Protein AF-A0A3M1GWW0-F1 (afdb_monomer)

Solvent-accessible surface area (backbone atoms only — not comparable to full-atom values): 7508 Å² total; per-residue (Å²): 137,82,85,78,81,79,84,78,88,74,95,78,90,85,82,88,85,83,90,79,97,69,92,70,87,66,77,75,69,77,70,66,80,86,62,72,43,78,48,75,49,86,64,48,75,67,89,39,38,36,40,37,42,35,30,28,28,17,87,56,77,44,70,43,71,60,86,59,65,44,54,100,58,103,58,77,72,40,79,53,49,65,37,97,84,33,59,78,46,61,73,39,65,22,23,68,89,46,28,82,48,53,42,30,32,30,42,38,81,74,74,37,91,93,112

Foldseek 3Di:
DDPPPPDDDDDDDDDDDDDDDDPPPPPPVPPDPQDKDKDWDDWDDDQQWIKIKIWIATQDWFFDADFDWDDPDPDDTDTFDFDPPFDHRGRDIHYNVTDMHMTIGNRCVVVNPDD

Nearest PDB structures (foldseek):
  4lmh-assembly3_C  TM=4.163E-01  e=8.393E-01  Shewanella oneidensis MR-1
  6ni2-assembly1_A  TM=4.317E-01  e=2.917E+00  Lama glama
  7nvm-assembly1_n  TM=4.857E-01  e=9.051E+00  Lama glama
  8b6l-assembly1_H  TM=2.510E-01  e=3.658E+00  Homo sapiens

Radius of gyration: 23.15 Å; Cα contacts (8 Å, |Δi|>4): 166; chains: 1; bounding box: 58×50×51 Å

Secondary structure (DSSP, 8-state):
------------------------------------EEEEPPPEESSSEEEEEEEEE-SS-EEE----EE-SSS---EEPPBPTTPPP-SSEEEBTT-EEEEEEEEHHHHH-TT-

Mean predicted aligned error: 13.23 Å

Sequence (115 aa):
MRCHSSVFPRNRVLGLALLGLAALTGACKDRAPNTPITLIQTPFDEGGRVTIVFTLRNPDTTHVDVEVQWATTEGPFVAASPTPDSPPTTGLTASPGGTVHRFIWDAMTDLGPGQ

pLDDT: mean 77.62, std 24.35, range [29.48, 97.81]

Structure (mmCIF, N/CA/C/O backbone):
data_AF-A0A3M1GWW0-F1
#
_entry.id   AF-A0A3M1GWW0-F1
#
loop_
_atom_site.group_PDB
_atom_site.id
_atom_site.type_symbol
_atom_site.label_atom_id
_atom_site.label_alt_id
_atom_site.label_comp_id
_atom_site.label_asym_id
_atom_site.label_entity_id
_atom_site.label_seq_id
_atom_site.pdbx_PDB_ins_code
_atom_site.Cartn_x
_atom_site.Cartn_y
_atom_site.Cartn_z
_atom_site.occupancy
_atom_site.B_iso_or_equiv
_atom_site.auth_seq_id
_atom_site.auth_comp_id
_atom_site.auth_asym_id
_atom_site.auth_atom_id
_atom_site.pdbx_PDB_model_num
ATOM 1 N N . MET A 1 1 ? 40.704 7.085 -18.275 1.00 37.34 1 MET A N 1
ATOM 2 C CA . MET A 1 1 ? 40.406 8.516 -18.501 1.00 37.34 1 MET A CA 1
ATOM 3 C C . MET A 1 1 ? 39.365 8.933 -17.478 1.00 37.34 1 MET A C 1
ATOM 5 O O . MET A 1 1 ? 38.270 8.392 -17.493 1.00 37.34 1 MET A O 1
ATOM 9 N N . ARG A 1 2 ? 39.747 9.765 -16.503 1.00 38.03 2 ARG A N 1
ATOM 10 C CA . ARG A 1 2 ? 38.840 10.258 -15.458 1.00 38.03 2 ARG A CA 1
ATOM 11 C C . ARG A 1 2 ? 38.106 11.473 -16.026 1.00 38.03 2 ARG A C 1
ATOM 13 O O . ARG A 1 2 ? 38.765 12.465 -16.322 1.00 38.03 2 ARG A O 1
ATOM 20 N N . CYS A 1 3 ? 36.787 11.406 -16.190 1.00 30.50 3 CYS A N 1
ATOM 21 C CA . CYS A 1 3 ? 35.992 12.610 -16.425 1.00 30.50 3 CYS A CA 1
ATOM 22 C C . CYS A 1 3 ? 36.024 13.443 -15.140 1.00 30.50 3 CYS A C 1
ATOM 24 O O . CYS A 1 3 ? 35.397 13.102 -14.140 1.00 30.50 3 CYS A O 1
ATOM 26 N N . HIS A 1 4 ? 36.841 14.494 -15.157 1.00 36.69 4 HIS A N 1
ATOM 27 C CA . HIS A 1 4 ? 36.908 15.512 -14.121 1.00 36.69 4 HIS A CA 1
ATOM 28 C C . HIS A 1 4 ? 35.617 16.335 -14.216 1.00 36.69 4 HIS A C 1
ATOM 30 O O . HIS A 1 4 ? 35.463 17.151 -15.122 1.00 36.69 4 HIS A O 1
ATOM 36 N N . SER A 1 5 ? 34.659 16.076 -13.326 1.00 39.72 5 SER A N 1
ATOM 37 C CA . SER A 1 5 ? 33.450 16.890 -13.216 1.00 39.72 5 SER A CA 1
ATOM 38 C C . SER A 1 5 ? 33.843 18.221 -12.577 1.00 39.72 5 SER A C 1
ATOM 40 O O . SER A 1 5 ? 34.026 18.305 -11.364 1.00 39.72 5 SER A O 1
ATOM 42 N N . SER A 1 6 ? 34.049 19.255 -13.389 1.00 37.00 6 SER A N 1
ATOM 43 C CA . SER A 1 6 ? 34.189 20.621 -12.889 1.00 37.00 6 SER A CA 1
ATOM 44 C C . SER A 1 6 ? 32.794 21.133 -12.545 1.00 37.00 6 SER A C 1
ATOM 46 O O . SER A 1 6 ? 32.032 21.571 -13.400 1.00 37.00 6 SER A O 1
ATOM 48 N N . VAL A 1 7 ? 32.437 21.026 -11.266 1.00 43.16 7 VAL A N 1
ATOM 49 C CA . VAL A 1 7 ? 31.281 21.728 -10.709 1.00 43.16 7 VAL A CA 1
ATOM 50 C C . VAL A 1 7 ? 31.618 23.217 -10.717 1.00 43.16 7 VAL A C 1
ATOM 52 O O . VAL A 1 7 ? 32.456 23.664 -9.938 1.00 43.16 7 VAL A O 1
ATOM 55 N N . PHE A 1 8 ? 30.970 23.991 -11.582 1.00 32.28 8 PHE A N 1
ATOM 56 C CA . PHE A 1 8 ? 30.929 25.444 -11.446 1.00 32.28 8 PHE A CA 1
ATOM 57 C C . PHE A 1 8 ? 29.567 25.846 -10.880 1.00 32.28 8 PHE A C 1
ATOM 59 O O . PHE A 1 8 ? 28.567 25.765 -11.593 1.00 32.28 8 PHE A O 1
ATOM 66 N N . PRO A 1 9 ? 29.483 26.308 -9.621 1.00 44.62 9 PRO A N 1
ATOM 67 C CA . PRO A 1 9 ? 28.322 27.039 -9.167 1.00 44.62 9 PRO A CA 1
ATOM 68 C C . PRO A 1 9 ? 28.546 28.527 -9.454 1.00 44.62 9 PRO A C 1
ATOM 70 O O . PRO A 1 9 ? 29.586 29.077 -9.092 1.00 44.62 9 PRO A O 1
ATOM 73 N N . ARG A 1 10 ? 27.545 29.185 -10.049 1.00 36.28 10 ARG A N 1
ATOM 74 C CA . ARG A 1 10 ? 27.008 30.512 -9.665 1.00 36.28 10 ARG A CA 1
ATOM 75 C C . ARG A 1 10 ? 26.411 31.233 -10.867 1.00 36.28 10 ARG A C 1
ATOM 77 O O . ARG A 1 10 ? 27.111 31.679 -11.764 1.00 36.28 10 ARG A O 1
ATOM 84 N N . ASN A 1 11 ? 25.100 31.433 -10.781 1.00 45.91 11 ASN A N 1
ATOM 85 C CA . ASN A 1 11 ? 24.472 32.752 -10.770 1.00 45.91 11 ASN A CA 1
ATOM 86 C C . ASN A 1 11 ? 25.350 33.899 -11.326 1.00 45.91 11 ASN A C 1
ATOM 88 O O . ASN A 1 11 ? 26.169 34.444 -10.581 1.00 45.91 11 ASN A O 1
ATOM 92 N N . ARG A 1 12 ? 25.142 34.289 -12.595 1.00 37.38 12 ARG A N 1
ATOM 93 C CA . ARG A 1 12 ? 25.297 35.668 -13.097 1.00 37.38 12 ARG A CA 1
ATOM 94 C C . ARG A 1 12 ? 24.752 35.825 -14.524 1.00 37.38 12 ARG A C 1
ATOM 96 O O . ARG A 1 12 ? 25.046 35.046 -15.418 1.00 37.38 12 ARG A O 1
ATOM 103 N N . VAL A 1 13 ? 23.943 36.868 -14.670 1.00 38.41 13 VAL A N 1
ATOM 104 C CA . VAL A 1 13 ? 23.370 37.459 -15.887 1.00 38.41 13 VAL A CA 1
ATOM 105 C C . VAL A 1 13 ? 24.467 37.895 -16.871 1.00 38.41 13 VAL A C 1
ATOM 107 O O . VAL A 1 13 ? 25.450 38.462 -16.409 1.00 38.41 13 VAL A O 1
ATOM 110 N N . LEU A 1 14 ? 24.280 37.697 -18.187 1.00 32.09 14 LEU A N 1
ATOM 111 C CA . LEU A 1 14 ? 24.403 38.696 -19.279 1.00 32.09 14 LEU A CA 1
ATOM 112 C C . LEU A 1 14 ? 24.387 38.013 -20.659 1.00 32.09 14 LEU A C 1
ATOM 114 O O . LEU A 1 14 ? 24.948 36.939 -20.846 1.00 32.09 14 LEU A O 1
ATOM 118 N N . GLY A 1 15 ? 23.684 38.641 -21.604 1.00 29.56 15 GLY A N 1
ATOM 119 C CA . GLY A 1 15 ? 23.414 38.117 -22.940 1.00 29.56 15 GLY A CA 1
ATOM 120 C C . GLY A 1 15 ? 24.518 38.310 -23.988 1.00 29.56 15 GLY A C 1
ATOM 121 O O . GLY A 1 15 ? 25.524 38.967 -23.750 1.00 29.56 15 GLY A O 1
ATOM 122 N N . LEU A 1 16 ? 24.203 37.754 -25.167 1.00 38.12 16 LEU A N 1
ATOM 123 C CA . LEU A 1 16 ? 24.808 37.886 -26.503 1.00 38.12 16 LEU A CA 1
ATOM 124 C C . LEU A 1 16 ? 26.303 37.554 -26.688 1.00 38.12 16 LEU A C 1
ATOM 126 O O . LEU A 1 16 ? 27.166 38.364 -26.375 1.00 38.12 16 LEU A O 1
ATOM 130 N N . ALA A 1 17 ? 26.576 36.467 -27.426 1.00 30.03 17 ALA A N 1
ATOM 131 C CA . ALA A 1 17 ? 27.418 36.483 -28.636 1.00 30.03 17 ALA A CA 1
ATOM 132 C C . ALA A 1 17 ? 27.259 35.183 -29.457 1.00 30.03 17 ALA A C 1
ATOM 134 O O . ALA A 1 17 ? 26.983 34.115 -28.920 1.00 30.03 17 ALA A O 1
ATOM 135 N N . LEU A 1 18 ? 27.389 35.333 -30.777 1.00 33.47 18 LEU A N 1
ATOM 136 C CA . LEU A 1 18 ? 27.070 34.403 -31.864 1.00 33.47 18 LEU A CA 1
ATOM 137 C C . LEU A 1 18 ? 28.101 33.282 -32.134 1.00 33.47 18 LEU A C 1
ATOM 139 O O . LEU A 1 18 ? 29.286 33.439 -31.869 1.00 33.47 18 LEU A O 1
ATOM 143 N N . LEU A 1 19 ? 27.604 32.275 -32.877 1.00 39.84 19 LEU A N 1
ATOM 144 C CA . LEU A 1 19 ? 28.263 31.442 -33.906 1.00 39.84 19 LEU A CA 1
ATOM 145 C C . LEU A 1 19 ? 29.319 30.405 -33.477 1.00 39.84 19 LEU A C 1
ATOM 147 O O . LEU A 1 19 ? 30.471 30.714 -33.202 1.00 39.84 19 LEU A O 1
ATOM 151 N N . GLY A 1 20 ? 28.936 29.132 -33.621 1.00 29.48 20 GLY A N 1
ATOM 152 C CA . GLY A 1 20 ? 29.857 27.999 -33.693 1.00 29.48 20 GLY A CA 1
ATOM 153 C C . GLY A 1 20 ? 29.111 26.668 -33.727 1.00 29.48 20 GLY A C 1
ATOM 154 O O . GLY A 1 20 ? 28.820 26.095 -32.683 1.00 29.48 20 GLY A O 1
ATOM 155 N N . LEU A 1 21 ? 28.776 26.179 -34.924 1.00 43.62 21 LEU A N 1
ATOM 156 C CA . LEU A 1 21 ? 28.224 24.838 -35.111 1.00 43.62 21 LEU A CA 1
ATOM 157 C C . LEU A 1 21 ? 29.325 23.803 -34.829 1.00 43.62 21 LEU A C 1
ATOM 159 O O . LEU A 1 21 ? 30.195 23.576 -35.665 1.00 43.62 21 LEU A O 1
ATOM 163 N N . ALA A 1 22 ? 29.266 23.158 -33.667 1.00 39.12 22 ALA A N 1
ATOM 164 C CA . ALA A 1 22 ? 29.956 21.904 -33.399 1.00 39.12 22 ALA A CA 1
ATOM 165 C C . ALA A 1 22 ? 28.904 20.879 -32.968 1.00 39.12 22 ALA A C 1
ATOM 167 O O . ALA A 1 22 ? 28.391 20.924 -31.850 1.00 39.12 22 ALA A O 1
ATOM 168 N N . ALA A 1 23 ? 28.552 19.966 -33.873 1.00 43.69 23 ALA A N 1
ATOM 169 C CA . ALA A 1 23 ? 27.747 18.801 -33.539 1.00 43.69 23 ALA A CA 1
ATOM 170 C C . ALA A 1 23 ? 28.599 17.837 -32.698 1.00 43.69 23 ALA A C 1
ATOM 172 O O . ALA A 1 23 ? 29.212 16.906 -33.213 1.00 43.69 23 ALA A O 1
ATOM 173 N N . LEU A 1 24 ? 28.654 18.075 -31.390 1.00 41.47 24 LEU A N 1
ATOM 174 C CA . LEU A 1 24 ? 29.007 17.048 -30.423 1.00 41.47 24 LEU A CA 1
ATOM 175 C C . LEU A 1 24 ? 27.719 16.290 -30.114 1.00 41.47 24 LEU A C 1
ATOM 177 O O . LEU A 1 24 ? 26.944 16.691 -29.249 1.00 41.47 24 LEU A O 1
ATOM 181 N N . THR A 1 25 ? 27.479 15.173 -30.801 1.00 47.50 25 THR A N 1
ATOM 182 C CA . THR A 1 25 ? 26.555 14.138 -30.313 1.00 47.50 25 THR A CA 1
ATOM 183 C C . THR A 1 25 ? 27.183 13.443 -29.107 1.00 47.50 25 THR A C 1
ATOM 185 O O . THR A 1 25 ? 27.508 12.261 -29.131 1.00 47.50 25 THR A O 1
ATOM 188 N N . GLY A 1 26 ? 27.387 14.206 -28.041 1.00 41.34 26 GLY A N 1
ATOM 189 C CA . GLY A 1 26 ? 27.382 13.708 -26.686 1.00 41.34 26 GLY A CA 1
ATOM 190 C C . GLY A 1 26 ? 26.018 14.066 -26.140 1.00 41.34 26 GLY A C 1
ATOM 191 O O . GLY A 1 26 ? 25.867 15.108 -25.514 1.00 41.34 26 GLY A O 1
ATOM 192 N N . ALA A 1 27 ? 25.011 13.232 -26.397 1.00 45.06 27 ALA A N 1
ATOM 193 C CA . ALA A 1 27 ? 23.845 13.254 -25.536 1.00 45.06 27 ALA A CA 1
ATOM 194 C C . ALA A 1 27 ? 24.343 12.794 -24.160 1.00 45.06 27 ALA A C 1
ATOM 196 O O . ALA A 1 27 ? 24.312 11.605 -23.842 1.00 45.06 27 ALA A O 1
ATOM 197 N N . CYS A 1 28 ? 24.816 13.726 -23.328 1.00 41.44 28 CYS A N 1
ATOM 198 C CA . CYS A 1 28 ? 24.540 13.601 -21.913 1.00 41.44 28 CYS A CA 1
ATOM 199 C C . CYS A 1 28 ? 23.016 13.608 -21.852 1.00 41.44 28 CYS A C 1
ATOM 201 O O . CYS A 1 28 ? 22.363 14.645 -21.912 1.00 41.44 28 CYS A O 1
ATOM 203 N N . LYS A 1 29 ? 22.430 12.413 -21.932 1.00 46.81 29 LYS A N 1
ATOM 204 C CA . LYS A 1 29 ? 21.030 12.229 -21.623 1.00 46.81 29 LYS A CA 1
ATOM 205 C C . LYS A 1 29 ? 20.953 12.650 -20.172 1.00 46.81 29 LYS A C 1
ATOM 207 O O . LYS A 1 29 ? 21.339 11.867 -19.308 1.00 46.81 29 LYS A O 1
ATOM 212 N N . ASP A 1 30 ? 20.570 13.903 -19.945 1.00 49.66 30 ASP A N 1
ATOM 213 C CA . ASP A 1 30 ? 20.106 14.392 -18.662 1.00 49.66 30 ASP A CA 1
ATOM 214 C C . ASP A 1 30 ? 19.049 13.385 -18.247 1.00 49.66 30 ASP A C 1
ATOM 216 O O . ASP A 1 30 ? 17.931 13.354 -18.773 1.00 49.66 30 ASP A O 1
ATOM 220 N N . ARG A 1 31 ? 19.463 12.408 -17.443 1.00 59.41 31 ARG A N 1
ATOM 221 C CA . ARG A 1 31 ? 18.562 11.372 -16.992 1.00 59.41 31 ARG A CA 1
ATOM 222 C C . ARG A 1 31 ? 17.656 12.131 -16.046 1.00 59.41 31 ARG A C 1
ATOM 224 O O . ARG A 1 31 ? 18.101 12.553 -14.980 1.00 59.41 31 ARG A O 1
ATOM 231 N N . ALA A 1 32 ? 16.427 12.387 -16.497 1.00 58.69 32 ALA A N 1
ATOM 232 C CA . ALA A 1 32 ? 15.369 12.876 -15.632 1.00 58.69 32 ALA A CA 1
ATOM 233 C C . ALA A 1 32 ? 15.431 12.078 -14.320 1.00 58.69 32 ALA A C 1
ATOM 235 O O . ALA A 1 32 ? 15.771 10.887 -14.371 1.00 58.69 32 ALA A O 1
ATOM 236 N N . PRO A 1 33 ? 15.182 12.712 -13.163 1.00 62.12 33 PRO A N 1
ATOM 237 C CA . PRO A 1 33 ? 15.290 12.028 -11.885 1.00 62.12 33 PRO A CA 1
ATOM 238 C C . PRO A 1 33 ? 14.516 10.708 -11.960 1.00 62.12 33 PRO A C 1
ATOM 240 O O . PRO A 1 33 ? 13.346 10.691 -12.338 1.00 62.12 33 PRO A O 1
ATOM 243 N N . ASN A 1 34 ? 15.206 9.596 -11.680 1.00 75.06 34 ASN A N 1
ATOM 244 C CA . ASN A 1 34 ? 14.653 8.239 -11.739 1.00 75.06 34 ASN A CA 1
ATOM 245 C C . ASN A 1 34 ? 13.785 7.973 -10.500 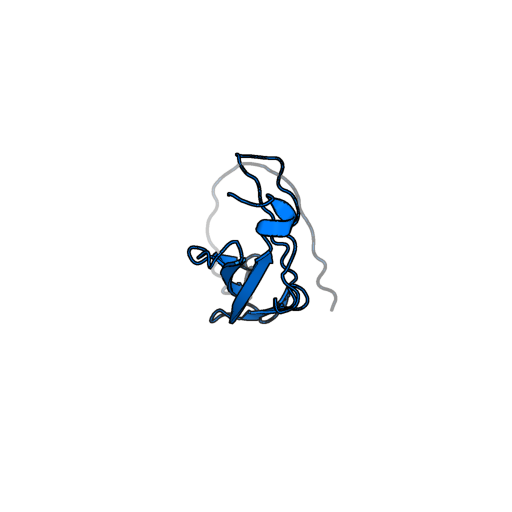1.00 75.06 34 ASN A C 1
ATOM 247 O O . ASN A 1 34 ? 14.029 7.047 -9.726 1.00 75.06 34 ASN A O 1
ATOM 251 N N . THR A 1 35 ? 12.842 8.880 -10.260 1.00 83.06 35 THR A N 1
ATOM 252 C CA . THR A 1 35 ? 11.925 8.850 -9.134 1.00 83.06 35 THR A CA 1
ATOM 253 C C . THR A 1 35 ? 10.737 7.976 -9.526 1.00 83.06 35 THR A C 1
ATOM 255 O O . THR A 1 35 ? 10.068 8.280 -10.518 1.00 83.06 35 THR A O 1
ATOM 258 N N . PRO A 1 36 ? 10.461 6.900 -8.775 1.00 87.75 36 PRO A N 1
ATOM 259 C CA . PRO A 1 36 ? 9.265 6.100 -8.975 1.00 87.75 36 PRO A CA 1
ATOM 260 C C . PRO A 1 36 ? 8.006 6.963 -8.858 1.00 87.75 36 PRO A C 1
ATOM 262 O O . PRO A 1 36 ? 7.905 7.828 -7.990 1.00 87.75 36 PRO A O 1
ATOM 265 N N . ILE A 1 37 ? 7.038 6.704 -9.726 1.00 90.75 37 ILE A N 1
ATOM 266 C CA . ILE A 1 37 ? 5.712 7.311 -9.703 1.00 90.75 37 ILE A CA 1
ATOM 267 C C . ILE A 1 37 ? 4.729 6.254 -9.215 1.00 90.75 37 ILE A C 1
ATOM 269 O O . ILE A 1 37 ? 4.712 5.134 -9.735 1.00 90.75 37 ILE A O 1
ATOM 273 N N . THR A 1 38 ? 3.876 6.637 -8.270 1.00 93.19 38 THR A N 1
ATOM 274 C CA . THR A 1 38 ? 2.788 5.796 -7.767 1.00 93.19 38 THR A CA 1
ATOM 275 C C . THR A 1 38 ? 1.458 6.327 -8.282 1.00 93.19 38 THR A C 1
ATOM 277 O O . THR A 1 38 ? 1.130 7.496 -8.088 1.00 93.19 38 THR A O 1
ATOM 280 N N . LEU A 1 39 ? 0.685 5.469 -8.944 1.00 94.06 39 LEU A N 1
ATOM 281 C CA . LEU A 1 39 ? -0.681 5.760 -9.379 1.00 94.06 39 LEU A CA 1
ATOM 282 C C . LEU A 1 39 ? -1.637 4.964 -8.499 1.00 94.06 39 LEU A C 1
ATOM 284 O O . LEU A 1 39 ? -1.589 3.736 -8.512 1.00 94.06 39 LEU A O 1
ATOM 288 N N . ILE A 1 40 ? -2.476 5.653 -7.733 1.00 94.75 40 ILE A N 1
ATOM 289 C CA . ILE A 1 40 ? -3.371 5.040 -6.748 1.00 94.75 40 ILE A CA 1
ATOM 290 C C . ILE A 1 40 ? -4.767 4.911 -7.359 1.00 94.75 40 ILE A C 1
ATOM 292 O O . ILE A 1 40 ? -5.294 5.871 -7.921 1.00 94.75 40 ILE A O 1
ATOM 296 N N . GLN A 1 41 ? -5.363 3.725 -7.259 1.00 94.25 41 GLN A N 1
ATOM 297 C CA . GLN A 1 41 ? -6.779 3.520 -7.556 1.00 94.25 41 GLN A CA 1
ATOM 298 C C . GLN A 1 41 ? -7.609 3.820 -6.309 1.00 94.25 41 GLN A C 1
ATOM 300 O O . GLN A 1 41 ? -7.123 3.660 -5.191 1.00 94.25 41 GLN A O 1
ATOM 305 N N . THR A 1 42 ? -8.863 4.238 -6.497 1.00 93.75 42 THR A N 1
ATOM 306 C CA . THR A 1 42 ? -9.788 4.475 -5.383 1.00 93.75 42 THR A CA 1
ATOM 307 C C . THR A 1 42 ? -9.836 3.237 -4.483 1.00 93.75 42 THR A C 1
ATOM 309 O O . THR A 1 42 ? -10.162 2.157 -4.986 1.00 93.75 42 THR A O 1
ATOM 312 N N . PRO A 1 43 ? -9.495 3.365 -3.187 1.00 93.94 43 PRO A N 1
ATOM 313 C CA . PRO A 1 43 ? -9.602 2.255 -2.256 1.00 93.94 43 PRO A CA 1
ATOM 314 C C . PRO A 1 43 ? -11.048 1.779 -2.154 1.00 93.94 43 PRO A C 1
ATOM 316 O O . PRO A 1 43 ? -11.978 2.577 -2.287 1.00 93.94 43 PRO A O 1
ATOM 319 N N . PHE A 1 44 ? -11.238 0.492 -1.892 1.00 93.69 44 PHE A N 1
ATOM 320 C CA . PHE A 1 44 ? -12.557 -0.053 -1.587 1.00 93.69 44 PHE A CA 1
ATOM 321 C C . PHE A 1 44 ? -12.526 -0.771 -0.243 1.00 93.69 44 PHE A C 1
ATOM 323 O O . PHE A 1 44 ? -11.516 -1.377 0.116 1.00 93.69 44 PHE A O 1
ATOM 330 N N . ASP A 1 45 ? -13.636 -0.686 0.480 1.00 94.00 45 ASP A N 1
ATOM 331 C CA . ASP A 1 45 ? -13.818 -1.299 1.789 1.00 94.00 45 ASP A CA 1
ATOM 332 C C . ASP A 1 45 ? -14.709 -2.545 1.687 1.00 94.00 45 ASP A C 1
ATOM 334 O O . ASP A 1 45 ? -15.745 -2.536 1.017 1.00 94.00 45 ASP A O 1
ATOM 338 N N . GLU A 1 46 ? -14.292 -3.609 2.365 1.00 93.50 46 GLU A N 1
ATOM 339 C CA . GLU A 1 46 ? -15.033 -4.848 2.562 1.00 93.50 46 GLU A CA 1
ATOM 340 C C . GLU A 1 46 ? -15.108 -5.191 4.063 1.00 93.50 46 GLU A C 1
ATOM 342 O O . GLU A 1 46 ? -14.522 -6.162 4.542 1.00 93.50 46 GLU A O 1
ATOM 347 N N . GLY A 1 47 ? -15.826 -4.365 4.828 1.00 91.25 47 GLY A N 1
ATOM 348 C CA . GLY A 1 47 ? -16.084 -4.607 6.251 1.00 91.25 47 GLY A CA 1
ATOM 349 C C . GLY A 1 47 ? -14.899 -4.268 7.157 1.00 91.25 47 GLY A C 1
ATOM 350 O O . GLY A 1 47 ? -14.549 -5.060 8.033 1.00 91.25 47 GLY A O 1
ATOM 351 N N . GLY A 1 48 ? -14.270 -3.116 6.923 1.00 91.25 48 GLY A N 1
ATOM 352 C CA . GLY A 1 48 ? -13.081 -2.639 7.628 1.00 91.25 48 GLY A CA 1
ATOM 353 C C . GLY A 1 48 ? -11.772 -3.231 7.096 1.00 91.25 48 GLY A C 1
ATOM 354 O O . GLY A 1 48 ? -10.712 -3.074 7.703 1.00 91.25 48 GLY A O 1
ATOM 355 N N . ARG A 1 49 ? -11.836 -3.902 5.942 1.00 95.06 49 ARG A N 1
ATOM 356 C CA . ARG A 1 49 ? -10.679 -4.365 5.172 1.00 95.06 49 ARG A CA 1
ATOM 357 C C . ARG A 1 49 ? -10.566 -3.504 3.928 1.00 95.06 49 ARG A C 1
ATOM 359 O O . ARG A 1 49 ? -11.271 -3.724 2.944 1.00 95.06 49 ARG A O 1
ATOM 366 N N . VAL A 1 50 ? -9.680 -2.518 3.974 1.00 95.88 50 VAL A N 1
ATOM 367 C CA . VAL A 1 50 ? -9.564 -1.525 2.905 1.00 95.88 50 VAL A CA 1
ATOM 368 C C . VAL A 1 50 ? -8.470 -1.948 1.936 1.00 95.88 50 VAL A C 1
ATOM 370 O O . VAL A 1 50 ? -7.284 -1.964 2.267 1.00 95.88 50 VAL A O 1
ATOM 373 N N . THR A 1 51 ? -8.859 -2.291 0.712 1.00 97.38 51 THR A N 1
ATOM 374 C CA . THR A 1 51 ? -7.913 -2.677 -0.337 1.00 97.38 51 THR A CA 1
ATOM 375 C C . THR A 1 51 ? -7.479 -1.452 -1.130 1.00 97.38 51 THR A C 1
ATOM 377 O O . THR A 1 51 ? -8.291 -0.775 -1.763 1.00 97.38 51 THR A O 1
ATOM 380 N N . ILE A 1 52 ? -6.171 -1.205 -1.143 1.00 97.00 52 ILE A N 1
ATOM 381 C CA . ILE A 1 52 ? -5.525 -0.123 -1.883 1.00 97.00 52 ILE A CA 1
ATOM 382 C C . ILE A 1 52 ? -4.719 -0.750 -3.013 1.00 97.00 52 ILE A C 1
ATOM 384 O O . ILE A 1 52 ? -3.720 -1.432 -2.778 1.00 97.00 52 ILE A O 1
ATOM 388 N N . VAL A 1 53 ? -5.148 -0.518 -4.252 1.00 97.25 53 VAL A N 1
ATOM 389 C CA . VAL A 1 53 ? -4.421 -0.966 -5.444 1.00 97.25 53 VAL A CA 1
ATOM 390 C C . VAL A 1 53 ? -3.631 0.204 -6.009 1.00 97.25 53 VAL A C 1
ATOM 392 O O . VAL A 1 53 ? -4.162 1.304 -6.180 1.00 97.25 53 VAL A O 1
ATOM 395 N N . PHE A 1 54 ? -2.353 -0.025 -6.298 1.00 96.38 54 PHE A N 1
ATOM 396 C CA . PHE A 1 54 ? -1.475 1.001 -6.839 1.00 96.38 54 PHE A CA 1
ATOM 397 C C . PHE A 1 54 ? -0.549 0.446 -7.917 1.00 96.38 54 PHE A C 1
ATOM 399 O O . PHE A 1 54 ? -0.163 -0.721 -7.913 1.00 96.38 54 PHE A O 1
ATOM 406 N N . THR A 1 55 ? -0.187 1.302 -8.868 1.00 96.69 55 THR A N 1
ATOM 407 C CA . THR A 1 55 ? 0.757 0.978 -9.939 1.00 96.69 55 THR A CA 1
ATOM 408 C C . THR A 1 55 ? 2.056 1.737 -9.724 1.00 96.69 55 THR A C 1
ATOM 410 O O . THR A 1 55 ? 2.047 2.967 -9.647 1.00 96.69 55 THR A O 1
ATOM 413 N N . LEU A 1 56 ? 3.171 1.009 -9.669 1.00 95.19 56 LEU A N 1
ATOM 414 C CA . LEU A 1 56 ? 4.515 1.567 -9.565 1.00 95.19 56 LEU A CA 1
ATOM 415 C C . LEU A 1 56 ? 5.160 1.664 -10.942 1.00 95.19 56 LEU A C 1
ATOM 417 O O . LEU A 1 56 ? 5.442 0.647 -11.586 1.00 95.19 56 LEU A O 1
ATOM 421 N N . ARG A 1 57 ? 5.417 2.895 -11.384 1.00 94.12 57 ARG A N 1
ATOM 422 C CA . ARG A 1 57 ? 6.061 3.187 -12.663 1.00 94.12 57 ARG A CA 1
ATOM 423 C C . ARG A 1 57 ? 7.421 3.828 -12.444 1.00 94.12 57 ARG A C 1
ATOM 425 O O . ARG A 1 57 ? 7.524 4.833 -11.753 1.00 94.12 57 ARG A O 1
ATOM 432 N N . ASN A 1 58 ? 8.453 3.286 -13.075 1.00 90.69 58 ASN A N 1
ATOM 433 C CA . ASN A 1 58 ? 9.788 3.875 -13.046 1.00 90.69 58 ASN A CA 1
ATOM 434 C C . ASN A 1 58 ? 10.467 3.709 -14.422 1.00 90.69 58 ASN A C 1
ATOM 436 O O . ASN A 1 58 ? 10.407 2.605 -14.971 1.00 90.69 58 ASN A O 1
ATOM 440 N N . PRO A 1 59 ? 11.045 4.769 -15.036 1.00 87.69 59 PRO A N 1
ATOM 441 C CA . PRO A 1 59 ? 11.757 4.656 -16.312 1.00 87.69 59 PRO A CA 1
ATOM 442 C C . PRO A 1 59 ? 12.870 3.605 -16.335 1.00 87.69 59 PRO A C 1
ATOM 444 O O . PRO A 1 59 ? 13.112 3.015 -17.388 1.00 87.69 59 PRO A O 1
ATOM 447 N N . ASP A 1 60 ? 13.511 3.347 -15.196 1.00 85.38 60 ASP A N 1
ATOM 448 C CA . ASP A 1 60 ? 14.349 2.169 -14.996 1.00 85.38 60 ASP A CA 1
ATOM 449 C C . ASP A 1 60 ? 13.574 1.104 -14.212 1.00 85.38 60 ASP A C 1
ATOM 451 O O . ASP A 1 60 ? 12.818 1.418 -13.296 1.00 85.38 60 ASP A O 1
ATOM 455 N N . THR A 1 61 ? 13.781 -0.176 -14.527 1.00 81.31 61 THR A N 1
ATOM 456 C CA . THR A 1 61 ? 13.244 -1.245 -13.672 1.00 81.31 61 THR A CA 1
ATOM 457 C C . THR A 1 61 ? 14.022 -1.256 -12.359 1.00 81.31 61 THR A C 1
ATOM 459 O O . THR A 1 61 ? 15.228 -1.501 -12.359 1.00 81.31 61 THR A O 1
ATOM 462 N N . THR A 1 62 ? 13.347 -0.972 -11.247 1.00 88.62 62 THR A N 1
ATOM 463 C CA . THR A 1 62 ? 13.958 -0.872 -9.912 1.00 88.62 62 THR A CA 1
ATOM 464 C C . THR A 1 62 ? 13.097 -1.560 -8.861 1.00 88.62 62 THR A C 1
ATOM 466 O O . THR A 1 62 ? 11.919 -1.822 -9.092 1.00 88.62 62 THR A O 1
ATOM 469 N N . HIS A 1 63 ? 13.675 -1.798 -7.685 1.00 92.50 63 HIS A N 1
ATOM 470 C CA . HIS A 1 63 ? 12.932 -2.208 -6.495 1.00 92.50 63 HIS A CA 1
ATOM 471 C C . HIS A 1 63 ? 12.735 -0.999 -5.581 1.00 92.50 63 HIS A C 1
ATOM 473 O O . HIS A 1 63 ? 13.638 -0.168 -5.471 1.00 92.50 63 HIS A O 1
ATOM 479 N N . VAL A 1 64 ? 11.552 -0.877 -4.986 1.00 92.38 64 VAL A N 1
ATOM 480 C CA . VAL A 1 64 ? 11.168 0.242 -4.119 1.00 92.38 64 VAL A CA 1
ATOM 481 C C . VAL A 1 64 ? 10.398 -0.275 -2.913 1.00 92.38 64 VAL A C 1
ATOM 483 O O . VAL A 1 64 ? 9.744 -1.314 -2.993 1.00 92.38 64 VAL A O 1
ATOM 486 N N . ASP A 1 65 ? 10.438 0.485 -1.828 1.00 94.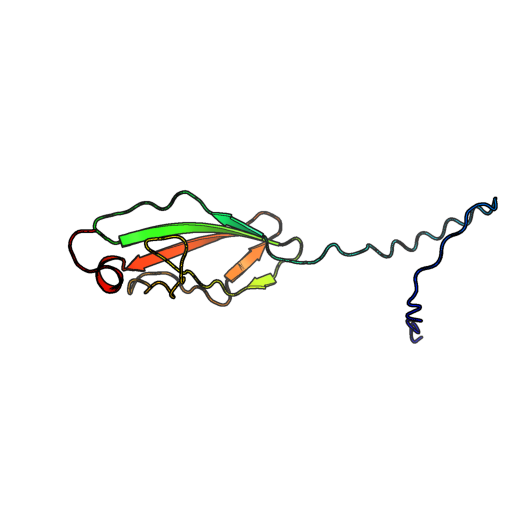88 65 ASP A N 1
ATOM 487 C CA . ASP A 1 65 ? 9.613 0.237 -0.652 1.00 94.88 65 ASP A CA 1
ATOM 488 C C . ASP A 1 65 ? 8.469 1.254 -0.622 1.00 94.88 65 ASP A C 1
ATOM 490 O O . ASP A 1 65 ? 8.640 2.414 -1.010 1.00 94.88 65 ASP A O 1
ATOM 494 N N . VAL A 1 66 ? 7.294 0.809 -0.190 1.00 94.81 66 VAL A N 1
ATOM 495 C CA . VAL A 1 66 ? 6.092 1.631 -0.044 1.00 94.81 66 VAL A CA 1
ATOM 496 C C . VAL A 1 66 ? 5.635 1.569 1.407 1.00 94.81 66 VAL A C 1
ATOM 498 O O . VAL A 1 66 ? 5.479 0.495 1.984 1.00 94.81 66 VAL A O 1
ATOM 501 N N . GLU A 1 67 ? 5.388 2.734 1.991 1.00 95.81 67 GLU A N 1
ATOM 502 C CA . GLU A 1 67 ? 4.720 2.857 3.281 1.00 95.81 67 GLU A CA 1
ATOM 503 C C . GLU A 1 67 ? 3.305 3.380 3.036 1.00 95.81 67 GLU A C 1
ATOM 505 O O . GLU A 1 67 ? 3.119 4.403 2.375 1.00 95.81 67 GLU A O 1
ATOM 510 N N . VAL A 1 68 ? 2.306 2.654 3.535 1.00 95.62 68 VAL A N 1
ATOM 511 C CA . VAL A 1 68 ? 0.911 3.095 3.497 1.00 95.62 68 VAL A CA 1
ATOM 512 C C . VAL A 1 68 ? 0.586 3.724 4.841 1.00 95.62 68 VAL A C 1
ATOM 514 O O . VAL A 1 68 ? 0.849 3.133 5.887 1.00 95.62 68 VAL A O 1
ATOM 517 N N . GLN A 1 69 ? 0.025 4.928 4.806 1.00 95.88 69 GLN A N 1
ATOM 518 C CA . GLN A 1 69 ? -0.340 5.686 5.994 1.00 95.88 69 GLN A CA 1
ATOM 519 C C . GLN A 1 69 ? -1.792 6.156 5.901 1.00 95.88 69 GLN A C 1
ATOM 521 O O . GLN A 1 69 ? -2.324 6.331 4.802 1.00 95.88 69 GLN A O 1
ATOM 526 N N . TRP A 1 70 ? -2.419 6.392 7.049 1.00 94.00 70 TRP A N 1
ATOM 527 C CA . TRP A 1 70 ? -3.781 6.905 7.154 1.00 94.00 70 TRP A CA 1
ATOM 528 C C . TRP A 1 70 ? -3.871 8.071 8.139 1.00 94.00 70 TRP A C 1
ATOM 530 O O . TRP A 1 70 ? -3.014 8.254 9.003 1.00 94.00 70 TRP A O 1
ATOM 540 N N . ALA A 1 71 ? -4.927 8.863 7.985 1.00 93.75 71 ALA A N 1
ATOM 541 C CA . ALA A 1 71 ? -5.360 9.885 8.926 1.00 93.75 71 ALA A CA 1
ATOM 542 C C . ALA A 1 71 ? -6.881 10.056 8.782 1.00 93.75 71 ALA A C 1
ATOM 544 O O . ALA A 1 71 ? -7.419 9.923 7.684 1.00 93.75 71 ALA A O 1
ATOM 545 N N . THR A 1 72 ? -7.588 10.350 9.875 1.00 88.94 72 THR A N 1
ATOM 546 C CA . THR A 1 72 ? -9.028 10.689 9.837 1.00 88.94 72 THR A CA 1
ATOM 547 C C . THR A 1 72 ? -9.285 12.125 9.380 1.00 88.94 72 THR A C 1
ATOM 549 O O . THR A 1 72 ? -10.402 12.475 9.008 1.00 88.94 72 THR A O 1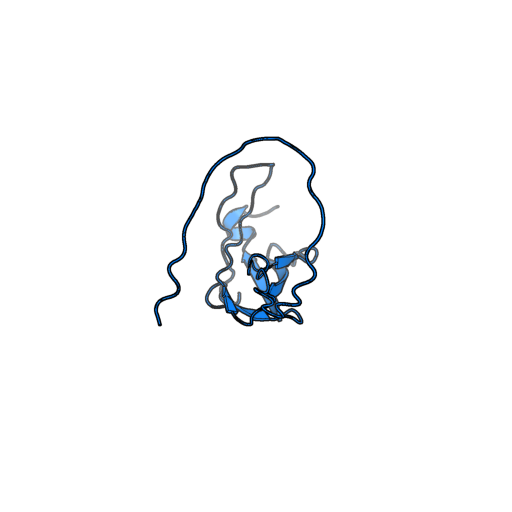
ATOM 552 N N . THR A 1 73 ? -8.254 12.968 9.415 1.00 88.00 73 THR A N 1
ATOM 553 C CA . THR A 1 73 ? -8.264 14.367 8.976 1.00 88.00 73 THR A CA 1
ATOM 554 C C . THR A 1 73 ? -6.997 14.649 8.159 1.00 88.00 73 THR A C 1
ATOM 556 O O . THR A 1 73 ? -6.329 13.725 7.705 1.00 88.00 73 THR A O 1
ATOM 559 N N . GLU A 1 74 ? -6.624 15.915 7.968 1.00 85.62 74 GLU A N 1
ATOM 560 C CA . GLU A 1 74 ? -5.401 16.295 7.246 1.00 85.62 74 GLU A CA 1
ATOM 561 C C . GLU A 1 74 ? -4.092 15.988 8.016 1.00 85.62 74 GLU A C 1
ATOM 563 O O . GLU A 1 74 ? -3.005 16.250 7.500 1.00 85.62 74 GLU A O 1
ATOM 568 N N . GLY A 1 75 ? -4.161 15.409 9.227 1.00 81.56 75 GLY A N 1
ATOM 569 C CA . GLY A 1 75 ? -2.997 14.826 9.904 1.00 81.56 75 GLY A CA 1
ATOM 570 C C . GLY A 1 75 ? -3.132 14.657 11.427 1.00 81.56 75 GLY A C 1
ATOM 571 O O . GLY A 1 75 ? -4.144 15.051 12.008 1.00 81.56 75 GLY A O 1
ATOM 572 N N . PRO A 1 76 ? -2.094 14.117 12.100 1.00 89.00 76 PRO A N 1
ATOM 573 C CA . PRO A 1 76 ? -0.896 13.495 11.524 1.00 89.00 76 PRO A CA 1
ATOM 574 C C . PRO A 1 76 ? -1.207 12.143 10.864 1.00 89.00 76 PRO A C 1
ATOM 576 O O . PRO A 1 76 ? -2.106 11.429 11.297 1.00 89.00 76 PRO A O 1
ATOM 579 N N . PHE A 1 77 ? -0.441 11.797 9.829 1.00 94.06 77 PHE A N 1
ATOM 580 C CA . PHE A 1 77 ? -0.512 10.480 9.200 1.00 94.06 77 PHE A CA 1
ATOM 581 C C . PHE A 1 77 ? 0.219 9.444 10.053 1.00 94.06 77 PHE A C 1
ATOM 583 O O . PHE A 1 77 ? 1.319 9.699 10.548 1.00 94.06 77 PHE A O 1
ATOM 590 N N . VAL A 1 78 ? -0.398 8.280 10.214 1.00 94.62 78 VAL A N 1
ATOM 591 C CA . VAL A 1 78 ? 0.149 7.137 10.950 1.00 94.62 78 VAL A CA 1
ATOM 592 C C . VAL A 1 78 ? 0.231 5.925 10.033 1.00 94.62 78 VAL A C 1
ATOM 594 O O . VAL A 1 78 ? -0.548 5.802 9.091 1.00 94.62 78 VAL A O 1
ATOM 597 N N . ALA A 1 79 ? 1.193 5.039 10.284 1.00 96.50 79 ALA A N 1
ATOM 598 C CA . ALA A 1 79 ? 1.351 3.822 9.496 1.00 96.50 79 ALA A CA 1
ATOM 599 C C . ALA A 1 79 ? 0.084 2.954 9.572 1.00 96.50 79 ALA A C 1
ATOM 601 O O . ALA A 1 79 ? -0.455 2.731 10.655 1.00 96.50 79 ALA A O 1
ATOM 602 N N . ALA A 1 80 ? -0.374 2.480 8.415 1.00 96.69 80 ALA A N 1
ATOM 603 C CA . ALA A 1 80 ? -1.529 1.605 8.297 1.00 96.69 80 ALA A CA 1
ATOM 604 C C . ALA A 1 80 ? -1.152 0.160 8.635 1.00 96.69 80 ALA A C 1
ATOM 606 O O . ALA A 1 80 ? -0.177 -0.375 8.100 1.00 96.69 80 ALA A O 1
ATOM 607 N N . SER A 1 81 ? -1.944 -0.487 9.486 1.00 97.44 81 SER A N 1
ATOM 608 C CA . SER A 1 81 ? -1.732 -1.885 9.865 1.00 97.44 81 SER A CA 1
ATOM 609 C C . SER A 1 81 ? -2.145 -2.834 8.730 1.00 97.44 81 SER A C 1
ATOM 611 O O . SER A 1 81 ? -3.309 -2.840 8.335 1.00 97.44 81 SER A O 1
ATOM 613 N N . PRO A 1 82 ? -1.247 -3.658 8.164 1.00 97.81 82 PRO A N 1
ATOM 614 C CA . PRO A 1 82 ? -1.637 -4.625 7.141 1.00 9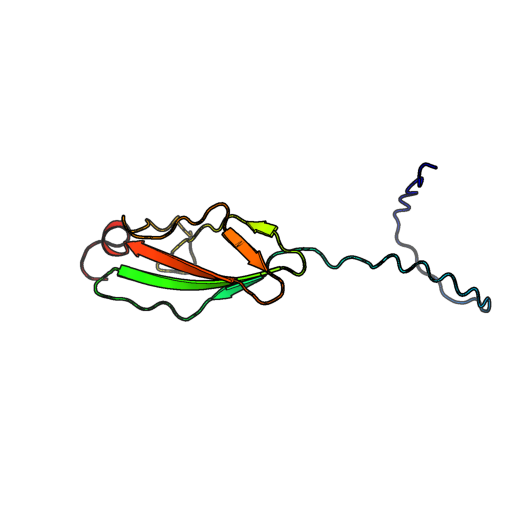7.81 82 PRO A CA 1
ATOM 615 C C . PRO A 1 82 ? -2.487 -5.757 7.731 1.00 97.81 82 PRO A C 1
ATOM 617 O O . PRO A 1 82 ? -2.210 -6.238 8.832 1.00 97.81 82 PRO A O 1
ATOM 620 N N . THR A 1 83 ? -3.448 -6.274 6.964 1.00 97.44 83 THR A N 1
ATOM 621 C CA . THR A 1 83 ? -4.064 -7.567 7.290 1.00 97.44 83 THR A CA 1
ATOM 622 C C . THR A 1 83 ? -3.033 -8.703 7.144 1.00 97.44 83 THR A C 1
ATOM 624 O O . THR A 1 83 ? -2.083 -8.575 6.364 1.00 97.44 83 THR A O 1
ATOM 627 N N . PRO A 1 84 ? -3.212 -9.859 7.819 1.00 96.38 84 PRO A N 1
ATOM 628 C CA . PRO A 1 84 ? -2.272 -10.987 7.728 1.00 96.38 84 PRO A CA 1
ATOM 629 C C . PRO A 1 84 ? -2.045 -11.548 6.314 1.00 96.38 84 PRO A C 1
ATOM 631 O O . PRO A 1 84 ? -1.034 -12.197 6.061 1.00 96.38 84 PRO A O 1
ATOM 634 N N . ASP A 1 85 ? -2.986 -11.328 5.398 1.00 96.12 85 ASP A N 1
ATOM 635 C CA . ASP A 1 85 ? -2.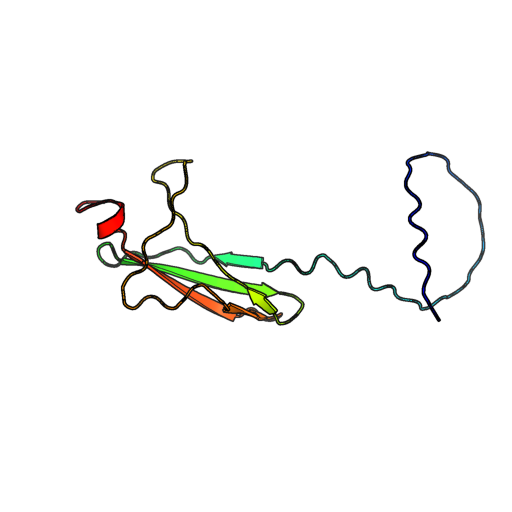936 -11.737 3.991 1.00 96.12 85 ASP A CA 1
ATOM 636 C C . ASP A 1 85 ? -2.583 -10.587 3.027 1.00 96.12 85 ASP A C 1
ATOM 638 O O . ASP A 1 85 ? -2.605 -10.775 1.803 1.00 96.12 85 ASP A O 1
ATOM 642 N N . SER A 1 86 ? -2.245 -9.401 3.545 1.00 97.19 86 SER A N 1
ATOM 643 C CA . SER A 1 86 ? -1.719 -8.316 2.721 1.00 97.19 86 SER A CA 1
ATOM 644 C C . SER A 1 86 ? -0.366 -8.722 2.119 1.00 97.19 86 SER A C 1
ATOM 646 O O . SER A 1 86 ? 0.508 -9.211 2.841 1.00 97.19 86 SER A O 1
ATOM 648 N N . PRO A 1 87 ? -0.137 -8.492 0.812 1.00 97.44 87 PRO A N 1
ATOM 649 C CA . PRO A 1 87 ? 1.196 -8.611 0.231 1.00 97.44 87 PRO A CA 1
ATOM 650 C C . PRO A 1 87 ? 2.215 -7.699 0.938 1.00 97.44 87 PRO A C 1
ATOM 652 O O . PRO A 1 87 ? 1.824 -6.680 1.521 1.00 97.44 87 PRO A O 1
ATOM 655 N N . PRO A 1 88 ? 3.518 -8.032 0.872 1.00 95.25 88 PRO A N 1
ATOM 656 C CA . PRO A 1 88 ? 4.563 -7.174 1.415 1.00 95.25 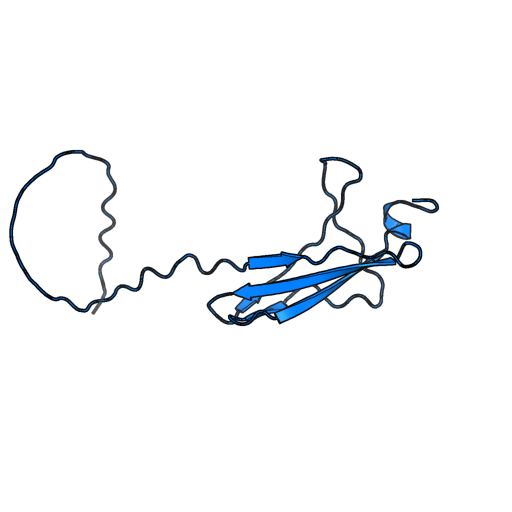88 PRO A CA 1
ATOM 657 C C . PRO A 1 88 ? 4.599 -5.841 0.668 1.00 95.25 88 PRO A C 1
ATOM 659 O O . PRO A 1 88 ? 4.236 -5.772 -0.505 1.00 95.25 88 PRO A O 1
ATOM 662 N N . THR A 1 89 ? 5.087 -4.795 1.329 1.00 95.50 89 THR A N 1
ATOM 663 C CA . THR A 1 89 ? 5.262 -3.469 0.719 1.00 95.50 89 THR A CA 1
ATOM 664 C C . THR A 1 89 ? 6.723 -3.102 0.469 1.00 95.50 89 THR A C 1
ATOM 666 O O . THR A 1 89 ? 7.014 -1.997 0.018 1.00 95.50 89 THR A O 1
ATOM 669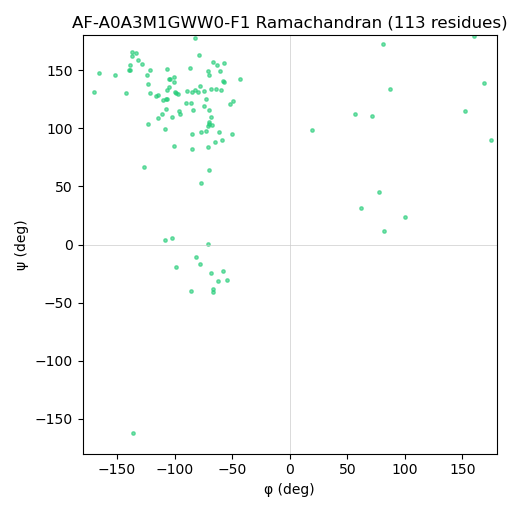 N N . THR A 1 90 ? 7.650 -4.023 0.736 1.00 96.12 90 THR A N 1
ATOM 670 C CA . THR A 1 90 ? 9.088 -3.842 0.530 1.00 96.12 90 THR A CA 1
ATOM 671 C C . THR A 1 90 ? 9.584 -4.639 -0.669 1.00 96.12 90 THR A C 1
ATOM 673 O O . THR A 1 90 ? 9.027 -5.682 -1.022 1.00 96.12 90 THR A O 1
ATOM 676 N N . GLY A 1 91 ? 10.636 -4.143 -1.320 1.00 93.31 91 GLY A N 1
ATOM 677 C CA . GLY A 1 91 ? 11.233 -4.792 -2.485 1.00 93.31 91 GLY A CA 1
ATOM 678 C C . GLY A 1 91 ? 10.271 -4.915 -3.668 1.00 93.31 91 GLY A C 1
ATOM 679 O O . GLY A 1 91 ? 10.361 -5.869 -4.439 1.00 93.31 91 GLY A O 1
ATOM 680 N N . LEU A 1 92 ? 9.340 -3.974 -3.827 1.00 94.69 92 LEU A N 1
ATOM 681 C CA . LEU A 1 92 ? 8.356 -3.989 -4.901 1.00 94.69 92 LEU A CA 1
ATOM 682 C C . LEU A 1 92 ? 8.999 -3.612 -6.230 1.00 94.69 92 LEU A C 1
ATOM 684 O O . LEU A 1 92 ? 9.685 -2.597 -6.340 1.00 94.69 92 LEU A O 1
ATOM 688 N N . THR A 1 93 ? 8.743 -4.393 -7.274 1.00 95.00 93 THR A N 1
ATOM 689 C CA . THR A 1 93 ? 9.225 -4.067 -8.617 1.00 95.00 93 THR A CA 1
ATOM 690 C C . THR A 1 93 ? 8.431 -2.902 -9.204 1.00 95.00 93 THR A C 1
ATOM 692 O O . THR A 1 93 ? 7.212 -2.989 -9.347 1.00 95.00 93 THR A O 1
ATOM 695 N N . ALA A 1 94 ? 9.122 -1.847 -9.625 1.00 94.19 94 ALA A N 1
ATOM 696 C CA . ALA A 1 94 ? 8.595 -0.783 -10.472 1.00 94.19 94 ALA A CA 1
ATOM 697 C C . ALA A 1 94 ? 9.127 -0.959 -11.900 1.00 94.19 94 ALA A C 1
ATOM 699 O O . ALA A 1 94 ? 10.282 -1.344 -12.087 1.00 94.19 94 ALA A O 1
ATOM 700 N N . SER A 1 95 ? 8.303 -0.681 -12.911 1.00 93.19 95 SER A N 1
ATOM 701 C CA . SER A 1 95 ? 8.689 -0.860 -14.318 1.00 93.19 95 SER A CA 1
ATOM 702 C C . SER A 1 95 ? 8.245 0.311 -15.202 1.00 93.19 95 SER A C 1
ATOM 704 O O . SER A 1 95 ? 7.344 1.061 -14.815 1.00 93.19 95 SER A O 1
ATOM 706 N N . PRO A 1 96 ? 8.808 0.482 -16.414 1.00 91.31 96 PRO A N 1
ATOM 707 C CA . PRO A 1 96 ? 8.413 1.577 -17.305 1.00 91.31 96 PRO A CA 1
ATOM 708 C C . PRO A 1 96 ? 6.947 1.505 -17.748 1.00 91.31 96 PRO A C 1
ATOM 710 O O . PRO A 1 96 ? 6.321 2.546 -17.973 1.00 91.31 96 PRO A O 1
ATOM 713 N N . GLY A 1 97 ? 6.418 0.280 -17.862 1.00 92.25 97 GLY A N 1
ATOM 714 C CA . GLY A 1 97 ? 5.018 -0.008 -18.181 1.00 92.25 97 GLY A CA 1
ATOM 715 C C . GLY A 1 97 ? 4.075 0.075 -16.979 1.00 92.25 97 GLY A C 1
ATOM 716 O O . GLY A 1 97 ? 2.865 0.097 -17.170 1.00 92.25 97 GLY A O 1
ATOM 717 N N . GLY A 1 98 ? 4.618 0.179 -15.765 1.00 94.62 98 GLY A N 1
ATOM 718 C CA . GLY A 1 98 ? 3.857 0.083 -14.529 1.00 94.62 98 GLY A CA 1
ATOM 719 C C . GLY A 1 98 ? 3.718 -1.365 -14.065 1.00 94.62 98 GLY A C 1
ATOM 720 O O . GLY A 1 98 ? 3.402 -2.262 -14.844 1.00 94.62 98 GLY A O 1
ATOM 721 N N . THR A 1 99 ? 3.951 -1.590 -12.778 1.00 96.44 99 THR A N 1
ATOM 722 C CA . THR A 1 99 ? 3.697 -2.874 -12.119 1.00 96.44 99 THR A CA 1
ATOM 723 C C . THR A 1 99 ? 2.614 -2.670 -11.070 1.00 96.44 99 THR A C 1
ATOM 725 O O . THR A 1 99 ? 2.727 -1.762 -10.246 1.00 96.44 99 THR A O 1
ATOM 728 N N . VAL A 1 100 ? 1.562 -3.488 -11.117 1.00 97.62 100 VAL A N 1
ATOM 729 C CA . VAL A 1 100 ? 0.434 -3.409 -10.182 1.00 97.62 100 VAL A CA 1
ATOM 730 C C . VAL A 1 100 ? 0.778 -4.136 -8.888 1.00 97.62 100 VAL A C 1
ATOM 732 O O . VAL A 1 100 ? 1.236 -5.276 -8.915 1.00 97.62 100 VAL A O 1
ATOM 735 N N . HIS A 1 101 ? 0.496 -3.479 -7.769 1.00 97.00 101 HIS A N 1
ATOM 736 C CA . HIS A 1 101 ? 0.627 -3.996 -6.413 1.00 97.00 101 HIS A CA 1
ATOM 737 C C . HIS A 1 101 ? -0.638 -3.673 -5.621 1.00 97.00 101 HIS A C 1
ATOM 739 O O . HIS A 1 101 ? -1.452 -2.836 -6.025 1.00 97.00 101 HIS A O 1
ATOM 745 N N . ARG A 1 102 ? -0.812 -4.337 -4.480 1.00 97.31 102 ARG A N 1
ATOM 746 C CA . ARG A 1 102 ? -1.903 -4.037 -3.554 1.00 97.31 102 ARG A CA 1
ATOM 74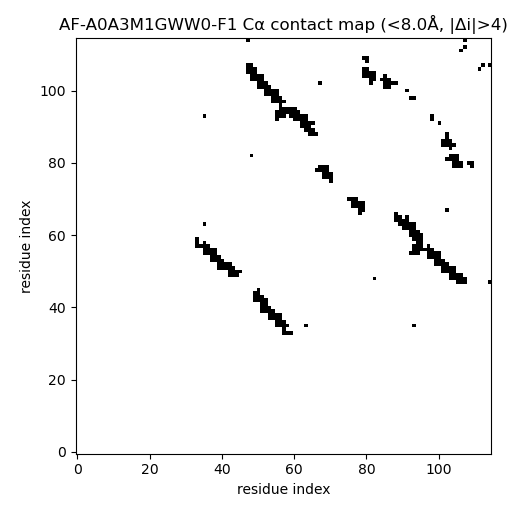7 C C . ARG A 1 102 ? -1.422 -4.080 -2.116 1.00 97.31 102 ARG A C 1
ATOM 749 O O . ARG A 1 102 ? -0.546 -4.874 -1.782 1.00 97.31 102 ARG A O 1
ATOM 756 N N . PHE A 1 103 ? -2.071 -3.282 -1.290 1.00 97.81 103 PHE A N 1
ATOM 757 C CA . PHE A 1 103 ? -1.984 -3.316 0.158 1.00 97.81 103 PHE A CA 1
ATOM 758 C C . PHE A 1 103 ? -3.390 -3.505 0.719 1.00 97.81 103 PHE A C 1
ATOM 760 O O . PHE A 1 103 ? -4.337 -2.905 0.204 1.00 97.81 103 PHE A O 1
ATOM 767 N N . ILE A 1 104 ? -3.535 -4.350 1.734 1.00 97.81 104 ILE A N 1
ATOM 768 C CA . ILE A 1 104 ? -4.817 -4.584 2.397 1.00 97.81 104 ILE A CA 1
ATOM 769 C C . ILE A 1 104 ? -4.685 -4.067 3.826 1.00 97.81 104 ILE A C 1
ATOM 771 O O . ILE A 1 104 ? -3.960 -4.639 4.637 1.00 97.81 104 ILE A O 1
ATOM 775 N N . TRP A 1 105 ? -5.361 -2.958 4.104 1.00 97.31 105 TRP A N 1
ATOM 776 C CA . TRP A 1 105 ? -5.361 -2.291 5.398 1.00 97.31 105 TRP A CA 1
ATOM 777 C C . TRP A 1 105 ? -6.405 -2.920 6.329 1.00 97.31 105 TRP A C 1
ATOM 779 O O . TRP A 1 105 ? -7.562 -3.096 5.941 1.00 97.31 105 TRP A O 1
ATOM 789 N N . ASP A 1 106 ? -5.995 -3.238 7.555 1.00 96.62 106 ASP A N 1
ATOM 790 C CA . ASP A 1 106 ? -6.873 -3.576 8.673 1.00 96.62 106 ASP A 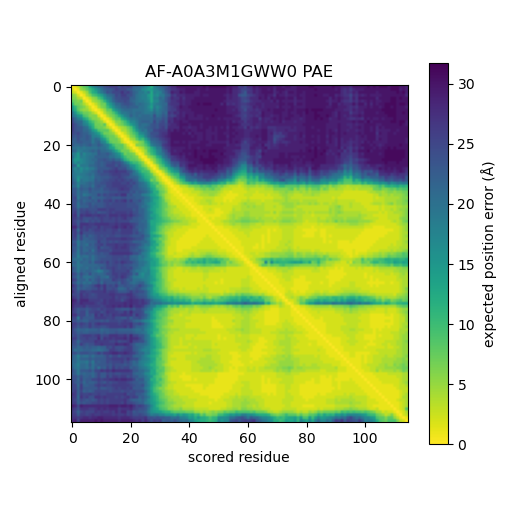CA 1
ATOM 791 C C . ASP A 1 106 ? -7.347 -2.292 9.372 1.00 96.62 106 ASP A C 1
ATOM 793 O O . ASP A 1 106 ? -6.797 -1.854 10.387 1.00 96.62 106 ASP A O 1
ATOM 797 N N . ALA A 1 107 ? -8.381 -1.673 8.803 1.00 94.81 107 ALA A N 1
ATOM 798 C CA . ALA A 1 107 ? -8.959 -0.454 9.350 1.00 94.81 107 ALA A CA 1
ATOM 799 C C . ALA A 1 107 ? -9.679 -0.710 10.684 1.00 94.81 107 ALA A C 1
ATOM 801 O O . ALA A 1 107 ? -9.769 0.197 11.503 1.00 94.81 107 ALA A O 1
ATOM 802 N N . MET A 1 108 ? -10.138 -1.939 10.949 1.00 93.75 108 MET A N 1
ATOM 803 C CA . MET A 1 108 ? -10.785 -2.289 12.221 1.00 93.75 108 MET A CA 1
ATOM 804 C C . MET A 1 108 ? -9.812 -2.219 13.394 1.00 93.75 108 MET A C 1
ATOM 806 O O . MET A 1 108 ? -10.180 -1.742 14.468 1.00 93.75 108 MET A O 1
ATOM 810 N N . THR A 1 109 ? -8.582 -2.693 13.194 1.00 94.31 109 THR A N 1
ATOM 811 C CA . THR A 1 109 ? -7.524 -2.595 14.207 1.00 94.31 109 THR A CA 1
ATOM 812 C C . THR A 1 109 ? -7.119 -1.140 14.451 1.00 94.31 109 THR A C 1
ATOM 814 O O . THR A 1 109 ? -6.898 -0.755 15.599 1.00 94.31 109 THR A O 1
ATOM 817 N N . ASP A 1 110 ? -7.073 -0.323 13.398 1.00 93.94 110 ASP A N 1
ATOM 818 C CA . ASP A 1 110 ? -6.560 1.048 13.471 1.00 93.94 110 ASP A CA 1
ATOM 819 C C . ASP A 1 110 ? -7.604 2.093 13.910 1.00 93.94 110 ASP A C 1
ATOM 821 O O . ASP A 1 110 ? -7.288 2.995 14.689 1.00 93.94 110 ASP A O 1
ATOM 825 N N . LEU A 1 111 ? -8.849 1.983 13.438 1.00 91.31 111 LEU A N 1
ATOM 826 C CA . LEU A 1 111 ? -9.948 2.917 13.726 1.00 91.31 111 LEU A CA 1
ATOM 827 C C . LEU A 1 111 ? -10.895 2.422 14.828 1.00 91.31 111 LEU A C 1
ATOM 829 O O . LEU A 1 111 ? -11.623 3.219 15.424 1.00 91.31 111 LEU A O 1
ATOM 833 N N . GLY A 1 112 ? -10.888 1.118 15.113 1.00 87.00 112 GLY A N 1
ATOM 834 C CA . GLY A 1 112 ? -11.881 0.466 15.958 1.00 87.00 112 GLY A CA 1
ATOM 835 C C . GLY A 1 112 ? -13.189 0.146 15.216 1.00 87.00 112 GLY A C 1
ATOM 836 O O . GLY A 1 112 ? -13.391 0.534 14.066 1.00 87.00 112 GLY A O 1
ATOM 837 N N . PRO A 1 113 ? -14.109 -0.595 15.858 1.00 76.25 113 PRO A N 1
ATOM 838 C CA . PRO A 1 113 ? -15.375 -0.978 15.244 1.00 76.25 113 PRO A CA 1
ATOM 839 C C . PRO A 1 113 ? -16.309 0.225 15.034 1.00 76.25 113 PRO A C 1
ATOM 841 O O . PRO A 1 113 ? -16.558 0.986 15.968 1.00 76.25 113 PRO A O 1
ATOM 844 N N . GLY A 1 114 ? -16.903 0.337 13.840 1.00 64.75 114 GLY A N 1
ATOM 845 C CA . GLY A 1 114 ? -17.952 1.324 13.533 1.00 64.75 114 GLY A CA 1
ATOM 846 C C . GLY A 1 114 ? -17.488 2.574 12.776 1.00 64.75 114 GLY A C 1
ATOM 847 O O . GLY A 1 114 ? -18.143 3.615 12.876 1.00 64.75 114 GLY A O 1
ATOM 848 N N . GLN A 1 115 ? -16.375 2.483 12.050 1.00 59.22 115 GLN A N 1
ATOM 849 C CA . GLN A 1 115 ? -15.950 3.458 11.042 1.00 59.22 115 GLN A CA 1
ATOM 850 C C . GLN A 1 115 ? -16.057 2.861 9.644 1.00 59.22 115 GLN A C 1
ATOM 852 O O . GLN A 1 115 ? -15.880 1.628 9.535 1.00 59.22 115 GLN A O 1
#